Protein AF-A0A6L7S333-F1 (afdb_monomer_lite)

pLDDT: mean 83.6, std 15.08, range [33.25, 96.5]

Foldseek 3Di:
DDDDAPDPQFDPDADPVFADFQAADDDDPPDDPVLLVVLLLVLLVCCVVQNQHKDQQARGDSVSCSDCEPFQKYFPDPPAGRRHRRTIIGGPVVRSCVSRVVSPPHDNHD

Secondary structure (DSSP, 8-state):
-----S---B-SS--TT-PPPP------TT--HHHHHHHHHHHHHHHHHHTTS-EE-TTB-HHHHHHHBTTTEEESSSS--TT-SS-EEEE-HHHHHHH-GGGGSS-S--

Sequence (110 aa):
RQRGTDFQFTIRRANPDGATPLIARERFADRRLADRAADTAFMACLWTCFGPDPFVRGNLDAGRLSWVFGREVVPAEDPFDPASYESTLVIDEARARASFPKAFDGSCGP

Structure (mmCIF, N/CA/C/O backbone):
data_AF-A0A6L7S333-F1
#
_entry.id   AF-A0A6L7S333-F1
#
loop_
_atom_site.group_PDB
_atom_site.id
_atom_site.type_symbol
_atom_site.label_atom_id
_atom_site.label_alt_id
_atom_site.label_comp_id
_atom_site.label_asym_id
_atom_site.label_entity_id
_atom_site.label_seq_id
_atom_site.pdbx_PDB_ins_code
_atom_site.Cartn_x
_atom_site.Cartn_y
_atom_site.Cartn_z
_atom_site.occupancy
_atom_site.B_iso_or_equiv
_atom_site.auth_seq_id
_atom_site.auth_comp_id
_atom_site.auth_asym_id
_atom_site.auth_atom_id
_atom_site.pdbx_PDB_model_num
ATOM 1 N N . ARG A 1 1 ? -3.471 28.947 -6.104 1.00 33.25 1 ARG A N 1
ATOM 2 C CA . ARG A 1 1 ? -2.129 28.694 -5.521 1.00 33.25 1 ARG A CA 1
ATOM 3 C C . ARG A 1 1 ? -2.185 27.320 -4.852 1.00 33.25 1 ARG A C 1
ATOM 5 O O . ARG A 1 1 ? -2.521 27.256 -3.680 1.00 33.25 1 ARG A O 1
ATOM 12 N N . GLN A 1 2 ? -2.005 26.229 -5.603 1.00 36.06 2 GLN A N 1
ATOM 13 C CA . GLN A 1 2 ? -1.978 24.888 -5.004 1.00 36.06 2 GLN A CA 1
ATOM 14 C C . GLN A 1 2 ? -0.621 24.710 -4.321 1.00 36.06 2 GLN A C 1
ATOM 16 O O . GLN A 1 2 ? 0.422 24.850 -4.957 1.00 36.06 2 GLN A O 1
ATOM 21 N N . ARG A 1 3 ? -0.647 24.522 -3.002 1.00 34.97 3 ARG A N 1
ATOM 22 C CA . ARG A 1 3 ? 0.520 24.111 -2.226 1.00 34.97 3 ARG A CA 1
ATOM 23 C C . ARG A 1 3 ? 0.630 22.605 -2.438 1.00 34.97 3 ARG A C 1
ATOM 25 O O . ARG A 1 3 ? -0.289 21.892 -2.055 1.00 34.97 3 ARG A O 1
ATOM 32 N N . GLY A 1 4 ? 1.684 22.158 -3.120 1.00 37.59 4 GLY A N 1
ATOM 33 C CA . GLY A 1 4 ? 2.003 20.735 -3.205 1.00 37.59 4 GLY A CA 1
ATOM 34 C C . GLY A 1 4 ? 2.137 20.194 -1.788 1.00 37.59 4 GLY A C 1
ATOM 35 O O . GLY A 1 4 ? 2.888 20.747 -0.990 1.00 37.59 4 GLY A O 1
ATOM 36 N N . THR A 1 5 ? 1.322 19.203 -1.465 1.00 45.97 5 THR A N 1
ATOM 37 C CA . THR A 1 5 ? 1.197 18.604 -0.141 1.00 45.97 5 THR A CA 1
ATOM 38 C C . THR A 1 5 ? 2.530 17.970 0.275 1.00 45.97 5 THR A C 1
ATOM 40 O O . THR A 1 5 ? 3.164 17.282 -0.523 1.00 45.97 5 THR A O 1
ATOM 43 N N . ASP A 1 6 ? 2.958 18.199 1.523 1.00 42.78 6 ASP A N 1
ATOM 44 C CA . ASP A 1 6 ? 4.274 17.835 2.093 1.00 42.78 6 ASP A CA 1
ATOM 45 C C . ASP A 1 6 ? 4.544 16.321 2.238 1.00 42.78 6 ASP A C 1
ATOM 47 O O . ASP A 1 6 ? 5.478 15.904 2.924 1.00 42.78 6 ASP A O 1
ATOM 51 N N . PHE A 1 7 ? 3.771 15.472 1.565 1.00 45.84 7 PHE A N 1
ATOM 52 C CA . PHE A 1 7 ? 4.049 14.048 1.476 1.00 45.84 7 PHE A CA 1
ATOM 53 C C . PHE A 1 7 ? 4.499 13.693 0.061 1.00 45.84 7 PHE A C 1
ATOM 55 O O . PHE A 1 7 ? 3.705 13.380 -0.825 1.00 45.84 7 PHE A O 1
ATOM 62 N N . GLN A 1 8 ? 5.814 13.734 -0.155 1.00 55.31 8 GLN A N 1
ATOM 63 C CA . GLN A 1 8 ? 6.415 13.134 -1.342 1.00 55.31 8 GLN A CA 1
ATOM 64 C C . GLN A 1 8 ? 6.419 11.615 -1.182 1.00 55.31 8 GLN A C 1
ATOM 66 O O . GLN A 1 8 ? 7.370 11.030 -0.676 1.00 55.31 8 GLN A O 1
ATOM 71 N N . PHE A 1 9 ? 5.337 10.983 -1.625 1.00 62.81 9 PHE A N 1
ATOM 72 C CA . PHE A 1 9 ? 5.208 9.526 -1.677 1.00 62.81 9 PHE A CA 1
ATOM 73 C C . PHE A 1 9 ? 5.886 8.899 -2.896 1.00 62.81 9 PHE A C 1
ATOM 75 O O . PHE A 1 9 ? 5.818 7.688 -3.083 1.00 62.81 9 PHE A O 1
ATOM 82 N N . THR A 1 10 ? 6.536 9.718 -3.721 1.00 66.62 10 THR A N 1
ATOM 83 C CA . THR A 1 10 ? 7.379 9.288 -4.832 1.00 66.62 10 THR A CA 1
ATOM 84 C C . THR A 1 10 ? 8.841 9.627 -4.549 1.00 66.62 10 THR A C 1
ATOM 86 O O . THR A 1 10 ? 9.146 10.760 -4.164 1.00 66.62 10 THR A O 1
ATOM 89 N N . ILE A 1 11 ? 9.763 8.699 -4.801 1.00 67.94 11 ILE A N 1
ATOM 90 C CA . ILE A 1 11 ? 11.202 8.964 -4.769 1.00 67.94 11 ILE A CA 1
ATOM 91 C C . ILE A 1 11 ? 11.573 9.950 -5.887 1.00 67.94 11 ILE A C 1
ATOM 93 O O . ILE A 1 11 ? 11.131 9.823 -7.028 1.00 67.94 11 ILE A O 1
ATOM 97 N N . ARG A 1 12 ? 12.393 10.961 -5.568 1.00 68.19 12 ARG A N 1
ATOM 98 C CA . ARG A 1 12 ? 12.807 12.004 -6.535 1.00 68.19 12 ARG A CA 1
ATOM 99 C C . ARG A 1 12 ? 13.702 11.473 -7.656 1.00 68.19 12 ARG A C 1
ATOM 101 O O . ARG A 1 12 ? 13.861 12.134 -8.677 1.00 68.19 12 ARG A O 1
ATOM 108 N N . ARG A 1 13 ? 14.330 10.318 -7.439 1.00 68.88 13 ARG A N 1
ATOM 109 C CA . ARG A 1 13 ? 15.235 9.665 -8.381 1.00 68.88 13 ARG A CA 1
ATOM 110 C C . ARG A 1 13 ? 15.052 8.160 -8.264 1.00 68.88 13 ARG A C 1
ATOM 112 O O . ARG A 1 13 ? 15.051 7.652 -7.146 1.00 68.88 13 ARG A O 1
ATOM 119 N N . ALA A 1 14 ? 14.940 7.478 -9.400 1.00 71.19 14 ALA A N 1
ATOM 120 C CA . ALA A 1 14 ? 15.020 6.025 -9.439 1.00 71.19 14 ALA A CA 1
ATOM 121 C C . ALA A 1 14 ? 16.383 5.566 -8.896 1.00 71.19 14 ALA A C 1
ATOM 123 O O . ALA A 1 14 ? 17.412 6.204 -9.148 1.00 71.19 14 ALA A O 1
ATOM 124 N N . ASN A 1 15 ? 16.384 4.475 -8.138 1.00 74.00 15 ASN A N 1
ATOM 125 C CA . ASN A 1 15 ? 17.613 3.838 -7.688 1.00 74.00 15 ASN A CA 1
ATOM 126 C C . ASN A 1 15 ? 18.321 3.179 -8.895 1.00 74.00 15 ASN A C 1
ATOM 128 O O . ASN A 1 15 ? 17.664 2.401 -9.594 1.00 74.00 15 ASN A O 1
ATOM 132 N N . PRO A 1 16 ? 19.613 3.474 -9.156 1.00 73.06 16 PRO A N 1
ATOM 133 C CA . PRO A 1 16 ? 20.375 2.838 -10.235 1.00 73.06 16 PRO A CA 1
ATOM 134 C C . PRO A 1 16 ? 20.448 1.310 -10.116 1.00 73.06 16 PRO A C 1
ATOM 136 O O . PRO A 1 16 ? 20.538 0.644 -11.142 1.00 73.06 16 PRO A O 1
ATOM 139 N N . ASP A 1 17 ? 20.334 0.763 -8.902 1.00 76.75 17 ASP A N 1
ATOM 140 C CA . ASP A 1 17 ? 20.356 -0.686 -8.650 1.00 76.75 17 ASP A CA 1
ATOM 141 C C . ASP A 1 17 ? 18.973 -1.356 -8.805 1.00 76.75 17 ASP A C 1
ATOM 143 O O . ASP A 1 17 ? 18.798 -2.523 -8.458 1.00 76.75 17 ASP A O 1
ATOM 147 N N . GLY A 1 18 ? 17.971 -0.629 -9.313 1.00 77.50 18 GLY A N 1
ATOM 148 C CA . GLY A 1 18 ? 16.600 -1.120 -9.478 1.00 77.50 18 GLY A CA 1
ATOM 149 C C . GLY A 1 18 ? 15.674 -0.772 -8.310 1.00 77.50 18 GLY A C 1
ATOM 150 O O . GLY A 1 18 ? 16.082 -0.181 -7.304 1.00 77.50 18 GLY A O 1
ATOM 151 N N . ALA A 1 19 ? 14.381 -1.065 -8.462 1.00 84.94 19 ALA A N 1
ATOM 152 C CA . ALA A 1 19 ? 13.392 -0.711 -7.452 1.00 84.94 19 ALA A CA 1
ATOM 153 C C . ALA A 1 19 ? 13.523 -1.623 -6.226 1.00 84.94 19 ALA A C 1
ATOM 155 O O . ALA A 1 19 ? 13.659 -2.838 -6.352 1.00 84.94 19 ALA A O 1
ATOM 156 N N . THR A 1 20 ? 13.428 -1.056 -5.020 1.00 88.44 20 THR A N 1
ATOM 157 C CA . THR A 1 20 ? 13.427 -1.854 -3.783 1.00 88.44 20 THR A CA 1
ATOM 158 C C . THR A 1 20 ? 12.289 -2.876 -3.829 1.00 88.44 20 THR A C 1
ATOM 160 O O . THR A 1 20 ? 11.144 -2.447 -3.979 1.00 88.44 20 THR A O 1
ATOM 163 N N . PRO A 1 21 ? 12.539 -4.188 -3.683 1.00 90.88 21 PRO A N 1
ATOM 164 C CA . PRO A 1 21 ? 11.488 -5.192 -3.798 1.00 90.88 21 PRO A CA 1
ATOM 165 C C . PRO A 1 21 ? 10.318 -4.928 -2.843 1.00 90.88 21 PRO A C 1
ATOM 167 O O . PRO A 1 21 ? 10.527 -4.652 -1.658 1.00 90.88 21 PRO A O 1
ATOM 170 N N . LEU A 1 22 ? 9.087 -5.008 -3.353 1.00 91.94 22 LEU A N 1
ATOM 171 C CA . LEU A 1 22 ? 7.893 -4.942 -2.515 1.00 91.94 22 LEU A CA 1
ATOM 172 C C . LEU A 1 22 ? 7.762 -6.222 -1.695 1.00 91.94 22 LEU A C 1
ATOM 174 O O . LEU A 1 22 ? 7.783 -7.328 -2.232 1.00 91.94 22 LEU A O 1
ATOM 178 N N . ILE A 1 23 ? 7.600 -6.055 -0.384 1.00 92.38 23 ILE A N 1
ATOM 179 C CA . ILE A 1 23 ? 7.387 -7.157 0.552 1.00 92.38 23 ILE A CA 1
ATOM 180 C C . ILE A 1 23 ? 6.050 -6.964 1.253 1.00 92.38 23 ILE A C 1
ATOM 182 O O . ILE A 1 23 ? 5.773 -5.882 1.762 1.00 92.38 23 ILE A O 1
ATOM 186 N N . ALA A 1 24 ? 5.220 -8.005 1.302 1.00 92.12 24 ALA A N 1
ATOM 187 C CA . ALA A 1 24 ? 3.994 -7.962 2.089 1.00 92.12 24 ALA A CA 1
ATOM 188 C C . ALA A 1 24 ? 4.356 -7.965 3.581 1.00 92.12 24 ALA A C 1
ATOM 190 O O . ALA A 1 24 ? 5.079 -8.848 4.050 1.00 92.12 24 ALA A O 1
ATOM 191 N N . ARG A 1 25 ? 3.884 -6.962 4.328 1.00 89.12 25 ARG A N 1
ATOM 192 C CA . ARG A 1 25 ? 4.166 -6.834 5.764 1.00 89.12 25 ARG A CA 1
ATOM 193 C C . ARG A 1 25 ? 2.939 -7.122 6.614 1.00 89.12 25 ARG A C 1
ATOM 195 O O . ARG A 1 25 ? 1.846 -6.616 6.362 1.00 89.12 25 ARG A O 1
ATOM 202 N N . GLU A 1 26 ? 3.148 -7.877 7.686 1.00 86.62 26 GLU A N 1
ATOM 203 C CA . GLU A 1 26 ? 2.112 -8.122 8.681 1.00 86.62 26 GLU A CA 1
ATOM 204 C C . GLU A 1 26 ? 1.913 -6.889 9.574 1.00 86.62 26 GLU A C 1
ATOM 206 O O . GLU A 1 26 ? 2.869 -6.255 10.026 1.00 86.62 26 GLU A O 1
ATOM 211 N N . ARG A 1 27 ? 0.651 -6.509 9.806 1.00 84.38 27 ARG A N 1
ATOM 212 C CA . ARG A 1 27 ? 0.285 -5.362 10.647 1.00 84.38 27 ARG A CA 1
ATOM 213 C C . ARG A 1 27 ? -0.249 -5.869 11.983 1.00 84.38 27 ARG A C 1
ATOM 215 O O . ARG A 1 27 ? -1.391 -6.315 12.048 1.00 84.38 27 ARG A O 1
ATOM 222 N N . PHE A 1 28 ? 0.567 -5.757 13.027 1.00 80.62 28 PHE A N 1
ATOM 223 C CA . PHE A 1 28 ? 0.184 -6.070 14.405 1.00 80.62 28 PHE A CA 1
ATOM 224 C C . PHE A 1 28 ? -0.483 -4.872 15.104 1.00 80.62 28 PHE A C 1
ATOM 226 O O . PHE A 1 28 ? -0.339 -3.716 14.689 1.00 80.62 28 PHE A O 1
ATOM 233 N N . ALA A 1 29 ? -1.260 -5.159 16.153 1.00 75.94 29 ALA A N 1
ATOM 234 C CA . ALA A 1 29 ? -2.089 -4.179 16.862 1.00 75.94 29 ALA A CA 1
ATOM 235 C C . ALA A 1 29 ? -1.286 -3.131 17.659 1.00 75.94 29 ALA A C 1
ATOM 237 O O . ALA A 1 29 ? -1.801 -2.054 17.951 1.00 75.94 29 ALA A O 1
ATOM 238 N N . ASP A 1 30 ? -0.029 -3.427 17.977 1.00 82.69 30 ASP A N 1
ATOM 239 C CA . ASP A 1 30 ? 0.910 -2.585 18.725 1.00 82.69 30 ASP A CA 1
ATOM 240 C C . ASP A 1 30 ? 1.576 -1.491 17.871 1.00 82.69 30 ASP A C 1
ATOM 242 O O . ASP A 1 30 ? 2.380 -0.698 18.371 1.00 82.69 30 ASP A O 1
ATOM 246 N N . ARG A 1 31 ? 1.232 -1.403 16.581 1.00 81.38 31 ARG A N 1
ATOM 247 C CA . ARG A 1 31 ? 1.765 -0.367 15.697 1.00 81.38 31 ARG A CA 1
ATOM 248 C C . ARG A 1 31 ? 1.487 1.036 16.219 1.00 81.38 31 ARG A C 1
ATOM 250 O O . ARG A 1 31 ? 0.361 1.395 16.573 1.00 81.38 31 ARG A O 1
ATOM 257 N N . ARG A 1 32 ? 2.532 1.863 16.169 1.00 86.31 32 ARG A N 1
ATOM 258 C CA . ARG A 1 32 ? 2.506 3.252 16.631 1.00 86.31 32 ARG A CA 1
ATOM 259 C C . ARG A 1 32 ? 1.420 4.024 15.883 1.00 86.31 32 ARG A C 1
ATOM 261 O O . ARG A 1 32 ? 1.260 3.887 14.669 1.00 86.31 32 ARG A O 1
ATOM 268 N N . LEU A 1 33 ? 0.696 4.878 16.605 1.00 85.88 33 LEU A N 1
ATOM 269 C CA . LEU A 1 33 ? -0.405 5.669 16.045 1.00 85.88 33 LEU A CA 1
ATOM 270 C C . LEU A 1 33 ? 0.038 6.520 14.842 1.00 85.88 33 LEU A C 1
ATOM 272 O O . LEU A 1 33 ? -0.693 6.613 13.859 1.00 85.88 33 LEU A O 1
ATOM 276 N N . ALA A 1 34 ? 1.249 7.082 14.900 1.00 86.12 34 ALA A N 1
ATOM 277 C CA . ALA A 1 34 ? 1.829 7.869 13.813 1.00 86.12 34 ALA A CA 1
ATOM 278 C C . ALA A 1 34 ? 2.007 7.052 12.520 1.00 86.12 34 ALA A C 1
ATOM 280 O O . ALA A 1 34 ? 1.649 7.528 11.446 1.00 86.12 34 ALA A O 1
ATOM 281 N N . ASP A 1 35 ? 2.469 5.801 12.619 1.00 86.06 35 ASP A N 1
ATOM 282 C CA . ASP A 1 35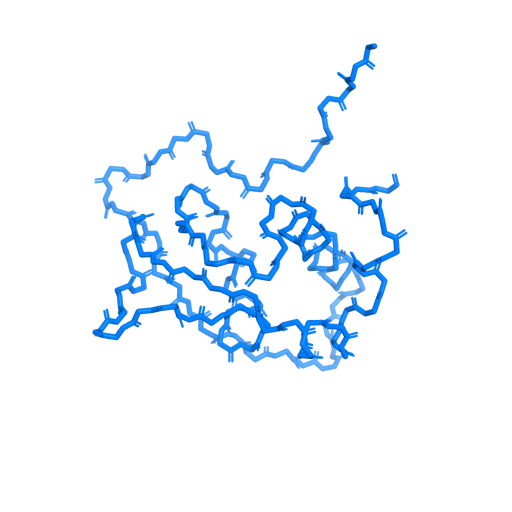 ? 2.648 4.925 11.453 1.00 86.06 35 ASP A CA 1
ATOM 283 C C . ASP A 1 35 ? 1.298 4.563 10.820 1.00 86.06 35 ASP A C 1
ATOM 285 O O . ASP A 1 35 ? 1.158 4.545 9.599 1.00 86.06 35 ASP A O 1
ATOM 289 N N . ARG 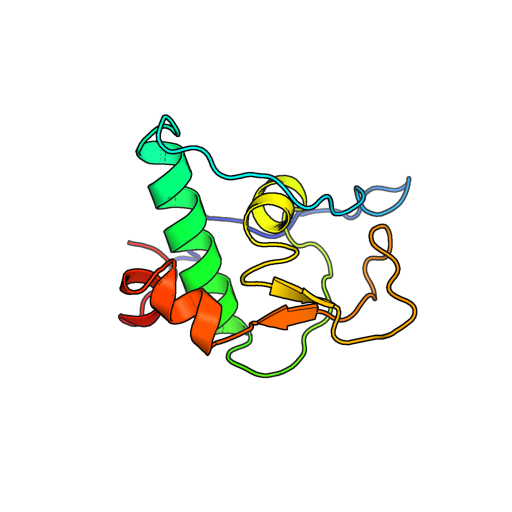A 1 36 ? 0.273 4.329 11.652 1.00 86.31 36 ARG A N 1
ATOM 290 C CA . ARG A 1 36 ? -1.099 4.067 11.187 1.00 86.31 36 ARG A CA 1
ATOM 291 C C . ARG A 1 36 ? -1.705 5.277 10.473 1.00 86.31 36 ARG A C 1
ATOM 293 O O . ARG A 1 36 ? -2.396 5.110 9.467 1.00 86.31 36 ARG A O 1
ATOM 300 N N . ALA A 1 37 ? -1.454 6.483 10.984 1.00 87.75 37 ALA A N 1
ATOM 301 C CA . ALA A 1 37 ? -1.889 7.722 10.347 1.00 87.75 37 ALA A CA 1
ATOM 302 C C . ALA A 1 37 ? -1.190 7.928 8.993 1.00 87.75 37 ALA A C 1
ATOM 304 O O . ALA A 1 37 ? -1.857 8.243 8.010 1.00 87.75 37 ALA A O 1
ATOM 305 N N . ALA A 1 38 ? 0.118 7.663 8.922 1.00 87.81 38 ALA A N 1
ATOM 306 C CA . ALA A 1 38 ? 0.883 7.742 7.681 1.00 87.81 38 ALA A CA 1
ATOM 307 C C . ALA A 1 38 ? 0.379 6.751 6.618 1.00 87.81 38 ALA A C 1
ATOM 309 O O . ALA A 1 38 ? 0.215 7.137 5.466 1.00 87.81 38 ALA A O 1
ATOM 310 N N . ASP A 1 39 ? 0.081 5.502 6.992 1.00 89.69 39 ASP A N 1
ATOM 311 C CA . ASP A 1 39 ? -0.495 4.520 6.061 1.00 89.69 39 ASP A CA 1
ATOM 312 C C . ASP A 1 39 ? -1.879 4.949 5.553 1.00 89.69 39 ASP A C 1
ATOM 314 O O . ASP A 1 39 ? -2.192 4.773 4.379 1.00 89.69 39 ASP A O 1
ATOM 318 N N . THR A 1 40 ? -2.700 5.540 6.429 1.00 90.88 40 THR A N 1
ATOM 319 C CA . THR A 1 40 ? -4.029 6.051 6.054 1.00 90.88 40 THR A CA 1
ATOM 320 C C . THR A 1 40 ? -3.906 7.190 5.043 1.00 90.88 40 THR A C 1
ATOM 322 O O . THR A 1 40 ? -4.587 7.176 4.022 1.00 90.88 40 THR A O 1
ATOM 325 N N . ALA A 1 41 ? -3.009 8.149 5.292 1.00 90.00 41 ALA A N 1
ATOM 326 C CA . ALA A 1 41 ? -2.749 9.256 4.374 1.00 90.00 41 ALA A CA 1
ATOM 327 C C . ALA A 1 41 ? -2.173 8.766 3.036 1.00 90.00 41 ALA A C 1
ATOM 329 O O . ALA A 1 41 ? -2.595 9.224 1.977 1.00 90.00 41 ALA A O 1
ATOM 330 N N . PHE A 1 42 ? -1.259 7.792 3.078 1.00 90.62 42 PHE A N 1
ATOM 331 C CA . PHE A 1 42 ? -0.719 7.156 1.878 1.00 90.62 42 PHE A CA 1
ATOM 332 C C . PHE A 1 42 ? -1.827 6.502 1.046 1.00 90.62 42 PHE A C 1
ATOM 334 O O . PHE A 1 42 ? -1.899 6.727 -0.160 1.00 90.62 42 PHE A O 1
ATOM 341 N N . MET A 1 43 ? -2.735 5.759 1.688 1.00 92.50 43 MET A N 1
ATOM 342 C CA . MET A 1 43 ? -3.870 5.147 1.000 1.00 92.50 43 MET A CA 1
ATOM 343 C C . MET A 1 43 ? -4.821 6.184 0.400 1.00 92.50 43 MET A C 1
ATOM 345 O O . MET A 1 43 ? -5.253 6.016 -0.736 1.00 92.50 43 MET A O 1
ATOM 349 N N . ALA A 1 44 ? -5.097 7.275 1.116 1.00 92.19 44 ALA A N 1
ATOM 350 C CA . ALA A 1 44 ? -5.943 8.355 0.612 1.00 92.19 44 ALA A CA 1
ATOM 351 C C . ALA A 1 44 ? -5.362 8.977 -0.663 1.00 92.19 44 ALA A C 1
ATOM 353 O O . ALA A 1 44 ? -6.079 9.246 -1.626 1.00 92.19 44 ALA A O 1
ATOM 354 N N . CYS A 1 45 ? -4.041 9.151 -0.698 1.00 90.44 45 CYS A N 1
ATOM 355 C CA . CYS A 1 45 ? -3.336 9.642 -1.871 1.00 90.44 45 CYS A CA 1
ATOM 356 C C . CYS A 1 45 ? -3.348 8.655 -3.033 1.00 90.44 45 CYS A C 1
ATOM 358 O O . CYS A 1 45 ? -3.633 9.065 -4.154 1.00 90.44 45 CYS A O 1
ATOM 360 N N . LEU A 1 46 ? -3.107 7.365 -2.782 1.00 90.94 46 LEU A N 1
ATOM 361 C CA . LEU A 1 46 ? -3.225 6.343 -3.823 1.00 90.94 46 LEU A CA 1
ATOM 362 C C . LEU A 1 46 ? -4.637 6.316 -4.421 1.00 90.94 46 LEU A C 1
ATOM 364 O O . LEU A 1 46 ? -4.779 6.361 -5.639 1.00 90.94 46 LEU A O 1
ATOM 368 N N . TRP A 1 47 ? -5.672 6.333 -3.578 1.00 91.75 47 TRP A N 1
ATOM 369 C CA . TRP A 1 47 ? -7.062 6.364 -4.029 1.00 91.75 47 TRP A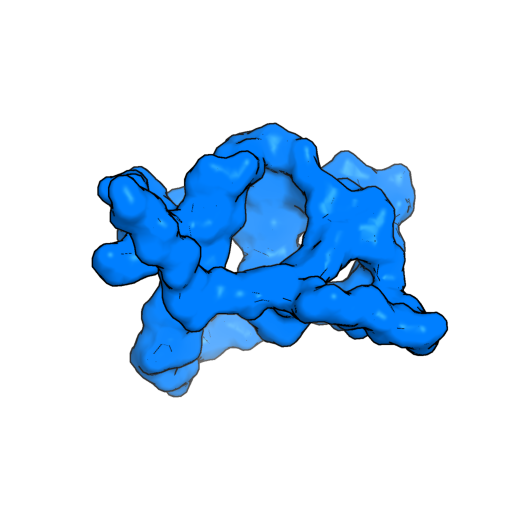 CA 1
ATOM 370 C C . TRP A 1 47 ? -7.397 7.635 -4.816 1.00 91.75 47 TRP A C 1
ATOM 372 O O . TRP A 1 47 ? -8.035 7.566 -5.858 1.00 91.75 47 TRP A O 1
ATOM 382 N N . THR A 1 48 ? -6.931 8.797 -4.356 1.00 89.56 48 THR A N 1
ATOM 383 C CA . THR A 1 48 ? -7.165 10.076 -5.048 1.00 89.56 48 THR A CA 1
ATOM 384 C C . THR A 1 48 ? -6.489 10.117 -6.421 1.00 89.56 48 THR A C 1
ATOM 386 O O . THR A 1 48 ? -7.033 10.703 -7.354 1.00 89.56 48 THR A O 1
ATOM 389 N N . CYS A 1 49 ? -5.303 9.518 -6.548 1.00 87.50 49 CYS A N 1
ATOM 390 C CA . CYS A 1 49 ? -4.526 9.532 -7.786 1.00 87.50 49 CYS A CA 1
ATOM 391 C C . CYS A 1 49 ? -4.978 8.477 -8.801 1.00 87.50 49 CYS A C 1
ATOM 393 O O . CYS A 1 49 ? -4.989 8.767 -9.994 1.00 87.50 49 CYS A O 1
ATOM 395 N N . PHE A 1 50 ? -5.293 7.265 -8.342 1.00 90.00 50 PHE A N 1
ATOM 396 C CA . PHE A 1 50 ? -5.492 6.099 -9.212 1.00 90.00 50 PHE A CA 1
ATOM 397 C C . PHE A 1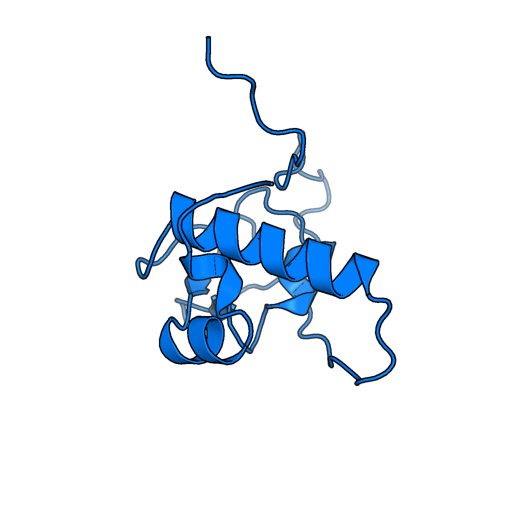 50 ? -6.891 5.488 -9.104 1.00 90.00 50 PHE A C 1
ATOM 399 O O . PHE A 1 50 ? -7.363 4.866 -10.049 1.00 90.00 50 PHE A O 1
ATOM 406 N N . GLY A 1 51 ? -7.578 5.677 -7.975 1.00 89.88 51 GLY A N 1
ATOM 407 C CA . GLY A 1 51 ? -8.892 5.085 -7.746 1.00 89.88 51 GLY A CA 1
ATOM 408 C C . GLY A 1 51 ? -8.868 3.551 -7.848 1.00 89.88 51 GLY A C 1
ATOM 409 O O . GLY A 1 51 ? -7.941 2.925 -7.326 1.00 89.88 51 GLY A O 1
ATOM 410 N N . PRO A 1 52 ? -9.887 2.935 -8.477 1.00 89.94 52 PRO A N 1
ATOM 411 C CA . PRO A 1 52 ? -9.964 1.485 -8.653 1.00 89.94 52 PRO A CA 1
ATOM 412 C C . PRO A 1 52 ? -9.188 0.971 -9.877 1.00 89.94 52 PRO A C 1
ATOM 414 O O . PRO A 1 52 ? -9.099 -0.241 -10.067 1.00 89.94 52 PRO A O 1
ATOM 417 N N . ASP A 1 53 ? -8.659 1.858 -10.722 1.00 90.31 53 ASP A N 1
ATOM 418 C CA . ASP A 1 53 ? -8.000 1.458 -11.961 1.00 90.31 53 ASP A CA 1
ATOM 419 C C . ASP A 1 53 ? -6.572 0.938 -11.700 1.00 90.31 53 ASP A C 1
ATOM 421 O O . ASP A 1 53 ? -5.887 1.411 -10.783 1.00 90.31 53 ASP A O 1
ATOM 425 N N . PRO A 1 54 ? -6.080 -0.025 -12.504 1.00 93.25 54 PRO A N 1
ATOM 426 C CA . PRO A 1 54 ? -4.686 -0.443 -12.445 1.00 93.25 54 PRO A CA 1
ATOM 427 C C . PRO A 1 54 ? -3.729 0.719 -12.732 1.00 93.25 54 PRO A C 1
ATOM 429 O O . PRO A 1 54 ? -3.955 1.531 -13.631 1.00 93.25 54 PRO A O 1
ATOM 432 N N . PHE A 1 55 ? -2.618 0.768 -12.004 1.00 92.00 55 PHE A N 1
ATOM 433 C CA . PHE A 1 55 ? -1.600 1.802 -12.126 1.00 92.00 55 PHE A CA 1
ATOM 434 C C . PHE A 1 55 ? -0.190 1.214 -12.098 1.00 92.00 55 PHE A C 1
ATOM 436 O O . PHE A 1 55 ? 0.091 0.218 -11.434 1.00 92.00 55 PHE A O 1
ATOM 443 N N . VAL A 1 56 ? 0.729 1.869 -12.804 1.00 90.06 56 VAL A N 1
ATOM 444 C CA . VAL A 1 56 ? 2.149 1.511 -12.776 1.00 90.06 56 VAL A CA 1
ATOM 445 C C . VAL A 1 56 ? 2.733 1.905 -11.424 1.00 90.06 56 VAL A C 1
ATOM 447 O O . VAL A 1 56 ? 2.591 3.051 -10.991 1.00 90.06 56 VAL A O 1
ATOM 450 N N . ARG A 1 57 ? 3.429 0.974 -10.769 1.00 89.81 57 ARG A N 1
ATOM 451 C CA . ARG A 1 57 ? 4.085 1.198 -9.475 1.00 89.81 57 ARG A CA 1
ATOM 452 C C . ARG A 1 57 ? 4.960 2.455 -9.487 1.00 89.81 57 ARG A C 1
ATOM 454 O O . ARG A 1 57 ? 4.903 3.255 -8.553 1.00 89.81 57 ARG A O 1
ATOM 461 N N . GLY A 1 58 ? 5.797 2.610 -10.512 1.00 87.62 58 GLY A N 1
ATOM 462 C CA . GLY A 1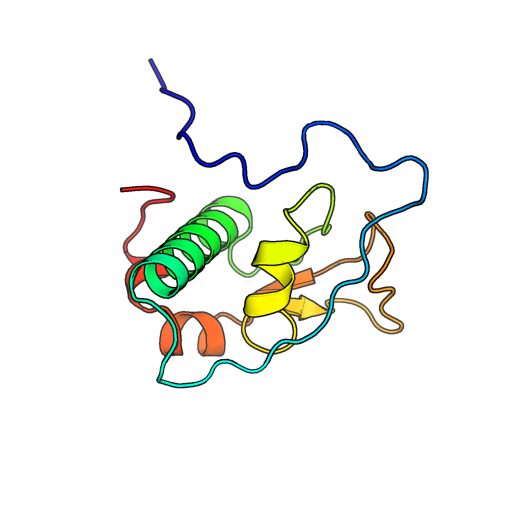 58 ? 6.689 3.749 -10.685 1.00 87.62 58 GLY A CA 1
ATOM 463 C C . GLY A 1 58 ? 7.534 4.044 -9.443 1.00 87.62 58 GLY A C 1
ATOM 464 O O . GLY A 1 58 ? 7.905 3.159 -8.673 1.00 87.62 58 GLY A O 1
ATOM 465 N N . ASN A 1 59 ? 7.812 5.325 -9.219 1.00 86.25 59 ASN A N 1
ATOM 466 C CA . ASN A 1 59 ? 8.669 5.796 -8.132 1.00 86.25 59 ASN A CA 1
ATOM 467 C C . ASN A 1 59 ? 7.981 5.823 -6.753 1.00 86.25 59 ASN A C 1
ATOM 469 O O . ASN A 1 59 ? 8.452 6.541 -5.879 1.00 86.25 59 ASN A O 1
ATOM 473 N N . LEU A 1 60 ? 6.878 5.105 -6.522 1.00 87.88 60 LEU A N 1
ATOM 474 C CA . LEU A 1 60 ? 6.226 5.090 -5.207 1.00 87.88 60 LEU A CA 1
ATOM 475 C C . LEU A 1 60 ? 7.178 4.608 -4.097 1.00 87.88 60 LEU A C 1
ATOM 477 O O . LEU A 1 60 ? 8.013 3.725 -4.307 1.00 87.88 60 LEU A O 1
ATOM 481 N N . ASP A 1 61 ? 7.035 5.180 -2.899 1.00 87.12 61 ASP A N 1
ATOM 482 C CA . ASP A 1 61 ? 7.784 4.794 -1.703 1.00 87.12 61 ASP A CA 1
ATOM 483 C C . ASP A 1 61 ? 7.529 3.314 -1.389 1.00 87.12 61 ASP A C 1
ATOM 485 O O . ASP A 1 61 ? 6.504 2.939 -0.817 1.00 87.12 61 ASP A O 1
ATOM 489 N N . ALA A 1 62 ? 8.494 2.467 -1.750 1.00 87.69 62 ALA A N 1
ATOM 490 C CA . ALA A 1 62 ? 8.433 1.027 -1.532 1.00 87.69 62 ALA A CA 1
ATOM 491 C C . ALA A 1 62 ? 8.290 0.664 -0.045 1.00 87.69 62 ALA A C 1
ATOM 493 O O . ALA A 1 62 ? 7.661 -0.340 0.290 1.00 87.69 62 ALA A O 1
ATOM 494 N N . GLY A 1 63 ? 8.845 1.480 0.855 1.00 88.19 63 GLY A N 1
ATOM 495 C CA . GLY A 1 63 ? 8.779 1.285 2.296 1.00 88.19 63 GLY A CA 1
ATOM 496 C C . GLY A 1 63 ? 7.369 1.469 2.847 1.00 88.19 63 GLY A C 1
ATOM 497 O O . GLY A 1 63 ? 6.981 0.720 3.743 1.00 88.19 63 GLY A O 1
ATOM 498 N N . ARG A 1 64 ? 6.595 2.423 2.317 1.00 89.75 64 ARG A N 1
ATOM 499 C CA . ARG A 1 64 ? 5.165 2.610 2.633 1.00 89.75 64 ARG A CA 1
ATOM 500 C C . ARG A 1 64 ? 4.271 1.655 1.856 1.00 89.75 64 ARG A C 1
ATOM 502 O O . ARG A 1 64 ? 3.405 1.024 2.458 1.00 89.75 64 ARG A O 1
ATOM 509 N N . LEU A 1 65 ? 4.542 1.472 0.568 1.00 91.62 65 LEU A N 1
ATOM 510 C CA . LEU A 1 65 ? 3.795 0.567 -0.298 1.00 91.62 65 LEU A CA 1
ATOM 511 C C . LEU A 1 65 ? 3.813 -0.871 0.235 1.00 91.62 65 LEU A C 1
ATOM 513 O O . LEU A 1 65 ? 2.767 -1.501 0.293 1.00 91.62 65 LEU A O 1
ATOM 517 N N . SER A 1 66 ? 4.944 -1.341 0.768 1.00 93.00 66 SER A N 1
ATOM 518 C CA . SER A 1 66 ? 5.069 -2.662 1.412 1.00 93.00 66 SER A CA 1
ATOM 519 C C . SER A 1 66 ? 4.096 -2.910 2.583 1.00 93.00 66 SER A C 1
ATOM 521 O O . SER A 1 66 ? 3.820 -4.054 2.930 1.00 93.00 66 SER A O 1
ATOM 523 N N . TRP A 1 67 ? 3.564 -1.868 3.233 1.00 91.81 67 TRP A N 1
ATOM 524 C CA . TRP A 1 67 ? 2.616 -2.040 4.348 1.00 91.81 67 TRP A CA 1
ATOM 525 C C . TRP A 1 67 ? 1.168 -2.248 3.920 1.00 91.81 67 TRP A C 1
ATOM 527 O O . TRP A 1 67 ? 0.383 -2.793 4.698 1.00 91.81 67 TRP A O 1
ATOM 537 N N . VAL A 1 68 ? 0.829 -1.804 2.712 1.00 93.19 68 VAL A N 1
ATOM 538 C CA . VAL A 1 68 ? -0.494 -1.984 2.098 1.00 93.19 68 VAL A CA 1
ATOM 539 C C . VAL A 1 68 ? -0.473 -3.052 0.999 1.00 93.19 68 VAL A C 1
ATOM 541 O O . VAL A 1 68 ? -1.522 -3.563 0.607 1.00 93.19 68 VAL A O 1
ATOM 544 N N . PHE A 1 69 ? 0.721 -3.419 0.523 1.00 94.94 69 PHE A N 1
ATOM 545 C CA . PHE A 1 69 ? 0.938 -4.434 -0.500 1.00 94.94 69 PHE A CA 1
ATOM 546 C C . PHE A 1 69 ? 0.567 -5.842 -0.012 1.00 94.94 69 PHE A C 1
ATOM 548 O O . PHE A 1 69 ? 0.852 -6.224 1.125 1.00 94.94 69 PHE A O 1
ATOM 555 N N . GLY A 1 70 ? -0.072 -6.616 -0.891 1.00 93.62 70 GLY A N 1
ATOM 556 C CA . GLY A 1 70 ? -0.596 -7.955 -0.613 1.00 93.62 70 GLY A CA 1
ATOM 557 C C . GLY A 1 70 ? -1.919 -7.959 0.159 1.00 93.62 70 GLY A C 1
ATOM 558 O O . GLY A 1 70 ? -2.398 -9.024 0.544 1.00 93.62 70 GLY A O 1
ATOM 559 N N . ARG A 1 71 ? -2.504 -6.783 0.422 1.00 93.81 71 ARG A N 1
ATOM 560 C CA . ARG A 1 71 ? -3.785 -6.648 1.126 1.00 93.81 71 ARG A CA 1
ATOM 561 C C . ARG A 1 71 ? -4.700 -5.647 0.444 1.00 93.81 71 ARG A C 1
ATOM 563 O O . ARG A 1 71 ? -5.724 -6.036 -0.089 1.00 93.81 71 ARG A O 1
ATOM 570 N N . GLU A 1 72 ? -4.353 -4.368 0.522 1.00 95.56 72 GLU A N 1
ATOM 571 C CA . GLU A 1 72 ? -5.144 -3.277 -0.051 1.00 95.56 72 GLU A CA 1
ATOM 572 C C . GLU A 1 72 ? -4.628 -2.885 -1.433 1.00 95.56 72 GLU A C 1
ATOM 574 O O . GLU A 1 72 ? -5.404 -2.459 -2.276 1.00 95.56 72 GLU A O 1
ATOM 579 N N . VAL A 1 73 ? -3.328 -3.058 -1.672 1.00 96.00 73 VAL A N 1
ATOM 580 C CA . VAL A 1 73 ? -2.719 -2.954 -2.998 1.00 96.00 73 VAL A CA 1
ATOM 581 C C . VAL A 1 73 ? -2.231 -4.334 -3.398 1.00 96.00 73 VAL A C 1
ATOM 583 O O . VAL A 1 73 ? -1.481 -4.968 -2.653 1.00 96.00 73 VAL A O 1
ATOM 586 N N . VAL A 1 74 ? -2.643 -4.803 -4.564 1.00 96.31 74 VAL A N 1
ATOM 587 C CA . VAL A 1 74 ? -2.312 -6.135 -5.077 1.00 96.31 74 VAL A CA 1
ATOM 588 C C . VAL A 1 74 ? -1.720 -6.030 -6.484 1.00 96.31 74 VAL A C 1
ATOM 590 O O . VAL A 1 74 ? -1.933 -5.019 -7.157 1.00 96.31 74 VAL A O 1
ATOM 593 N N . PRO A 1 75 ? -0.950 -7.035 -6.935 1.00 96.50 75 PRO A N 1
ATOM 594 C CA . PRO A 1 75 ? -0.541 -7.130 -8.330 1.00 96.50 75 PRO A CA 1
ATOM 595 C C . PRO A 1 75 ? -1.739 -7.100 -9.279 1.00 96.50 75 PRO A C 1
ATOM 597 O O . PRO A 1 75 ? -2.727 -7.794 -9.047 1.00 96.50 75 PRO A O 1
ATOM 600 N N . ALA A 1 76 ? -1.634 -6.319 -10.352 1.00 94.81 76 ALA A N 1
ATOM 601 C CA . ALA A 1 76 ? -2.605 -6.311 -11.448 1.00 94.81 76 ALA A CA 1
ATOM 602 C C . ALA A 1 76 ? -2.161 -7.188 -12.637 1.00 94.81 76 ALA A C 1
ATOM 604 O O . ALA A 1 76 ? -2.831 -7.226 -13.666 1.00 94.81 76 ALA A O 1
ATOM 605 N N . GLU A 1 77 ? -1.030 -7.880 -12.500 1.00 91.56 77 GLU A N 1
ATOM 606 C CA . GLU A 1 77 ? -0.393 -8.715 -13.519 1.00 91.56 77 GLU A CA 1
ATOM 607 C C . GLU A 1 77 ? 0.106 -10.036 -12.908 1.00 91.56 77 GLU A C 1
ATOM 609 O O . GLU A 1 77 ? 0.419 -10.096 -11.717 1.00 91.56 77 GLU A O 1
ATOM 614 N N . ASP A 1 78 ? 0.175 -11.087 -13.730 1.00 89.19 78 ASP A N 1
ATOM 615 C CA . ASP A 1 78 ? 0.741 -12.397 -13.387 1.00 89.19 78 ASP A CA 1
ATOM 616 C C . ASP A 1 78 ? 1.538 -12.932 -14.599 1.00 89.19 78 ASP A C 1
ATOM 618 O O . ASP A 1 78 ? 0.946 -13.106 -15.672 1.00 89.19 78 ASP A O 1
ATOM 622 N N . PRO A 1 79 ? 2.864 -13.155 -14.493 1.00 91.31 79 PRO A N 1
ATOM 623 C CA . PRO A 1 79 ? 3.699 -13.016 -13.295 1.00 91.31 79 PRO A CA 1
ATOM 624 C C . PRO A 1 79 ? 3.940 -11.555 -12.883 1.00 91.31 79 PRO A C 1
ATOM 626 O O . PRO A 1 79 ? 4.104 -10.684 -13.731 1.00 91.31 79 PRO A O 1
ATOM 629 N N . PHE A 1 80 ? 4.021 -11.309 -11.571 1.00 93.19 80 PHE A N 1
ATOM 630 C CA . PHE A 1 80 ? 4.341 -9.999 -10.991 1.00 93.19 80 PHE A CA 1
ATOM 631 C C . PHE A 1 80 ? 5.808 -9.901 -10.568 1.00 93.19 80 PHE A C 1
ATOM 633 O O . PHE A 1 80 ? 6.288 -10.739 -9.798 1.00 93.19 80 PHE A O 1
ATOM 640 N N . ASP A 1 81 ? 6.496 -8.837 -10.991 1.00 92.12 81 ASP A N 1
ATOM 641 C CA . ASP A 1 81 ? 7.852 -8.528 -10.529 1.00 92.12 81 ASP A CA 1
ATOM 642 C C . ASP A 1 81 ? 7.832 -7.486 -9.387 1.00 92.12 81 ASP A C 1
ATOM 644 O O . ASP A 1 81 ? 7.601 -6.297 -9.628 1.00 92.12 81 ASP A O 1
ATOM 648 N N . PRO A 1 82 ? 8.126 -7.866 -8.129 1.00 91.38 82 PRO A N 1
ATOM 649 C CA . PRO A 1 82 ? 8.145 -6.934 -7.004 1.00 91.38 82 PRO A CA 1
ATOM 650 C C . PRO A 1 82 ? 9.300 -5.922 -7.050 1.00 91.38 82 PRO A C 1
ATOM 652 O O . PRO A 1 82 ? 9.286 -4.973 -6.261 1.00 91.38 82 PRO A O 1
ATOM 655 N N . ALA A 1 83 ? 10.299 -6.098 -7.918 1.00 91.19 83 ALA A N 1
ATOM 656 C CA . ALA A 1 83 ? 11.483 -5.245 -8.047 1.00 91.19 83 ALA A CA 1
ATOM 657 C C . ALA A 1 83 ? 11.482 -4.371 -9.318 1.00 91.19 83 ALA A C 1
ATOM 659 O O . ALA A 1 83 ? 12.418 -3.596 -9.527 1.00 91.19 83 ALA A O 1
ATOM 660 N N . SER A 1 84 ? 10.424 -4.428 -10.132 1.00 89.25 84 SER A N 1
ATOM 661 C CA . SER A 1 84 ? 10.274 -3.569 -11.309 1.00 89.25 84 SER A CA 1
ATOM 662 C C . SER A 1 84 ? 9.485 -2.293 -10.989 1.00 89.25 84 SER A C 1
ATOM 664 O O . SER A 1 84 ? 8.609 -2.267 -10.120 1.00 89.25 84 SER A O 1
ATOM 666 N N . TYR A 1 85 ? 9.858 -1.200 -11.662 1.00 87.12 85 TYR A N 1
ATOM 667 C CA . TYR A 1 85 ? 9.135 0.077 -11.647 1.00 87.12 85 TYR A CA 1
ATOM 668 C C . TYR A 1 85 ? 7.925 0.063 -12.584 1.00 87.12 85 TYR A C 1
ATOM 670 O O . TYR A 1 85 ? 7.009 0.861 -12.399 1.00 87.12 85 TYR A O 1
ATOM 678 N N . GLU A 1 86 ? 7.943 -0.814 -13.584 1.00 89.00 86 GLU A N 1
ATOM 679 C CA . GLU A 1 86 ? 6.905 -0.929 -14.609 1.00 89.00 86 GLU A CA 1
ATOM 680 C C . GLU A 1 86 ? 5.768 -1.854 -14.177 1.00 89.00 86 GLU A C 1
ATOM 682 O O . GLU A 1 86 ? 4.719 -1.849 -14.812 1.00 89.00 86 GLU A O 1
ATOM 687 N N . SER A 1 87 ? 5.947 -2.592 -13.077 1.00 92.00 87 SER A N 1
ATOM 688 C CA . SER A 1 87 ? 4.942 -3.527 -12.586 1.00 92.00 87 SER A CA 1
ATOM 689 C C . SER A 1 87 ? 3.632 -2.825 -12.275 1.00 92.00 87 SER A C 1
ATOM 691 O O . SER A 1 87 ? 3.601 -1.768 -11.627 1.00 92.00 87 SER A O 1
ATOM 693 N N . THR A 1 88 ? 2.543 -3.448 -12.697 1.00 93.75 88 THR A N 1
ATOM 694 C CA . THR A 1 88 ? 1.202 -2.903 -12.531 1.00 93.75 88 THR A CA 1
ATOM 695 C C . THR A 1 88 ? 0.597 -3.368 -11.210 1.00 93.75 88 THR A C 1
ATOM 697 O O . THR A 1 88 ? 0.637 -4.545 -10.843 1.00 93.75 88 THR A O 1
ATOM 700 N N . LEU A 1 89 ? 0.016 -2.425 -10.478 1.00 95.50 89 LEU A N 1
ATOM 701 C CA . LEU A 1 89 ? -0.673 -2.630 -9.211 1.00 95.50 89 LEU A CA 1
ATOM 702 C C . LEU A 1 89 ? -2.119 -2.160 -9.330 1.00 95.50 89 LEU A C 1
ATOM 704 O O . LEU A 1 89 ? -2.441 -1.314 -10.155 1.00 95.50 89 LEU A O 1
ATOM 708 N N . VAL A 1 90 ? -2.994 -2.682 -8.482 1.00 95.75 90 VAL A N 1
ATOM 709 C CA . VAL A 1 90 ? -4.382 -2.229 -8.371 1.00 95.75 90 VAL A CA 1
ATOM 710 C C . VAL A 1 90 ? -4.786 -2.162 -6.903 1.00 95.75 90 VAL A C 1
ATOM 712 O O . VAL A 1 90 ? -4.266 -2.907 -6.066 1.00 95.75 90 VAL A O 1
ATOM 715 N N . ILE A 1 91 ? -5.680 -1.230 -6.576 1.00 96.44 91 ILE A N 1
ATOM 716 C CA . ILE A 1 91 ? -6.253 -1.114 -5.235 1.00 96.44 91 ILE A CA 1
ATOM 717 C C . ILE A 1 91 ? -7.450 -2.063 -5.137 1.00 96.44 91 ILE A C 1
ATOM 719 O O . ILE A 1 91 ? -8.421 -1.922 -5.877 1.00 96.44 91 ILE A O 1
ATOM 723 N N . ASP A 1 92 ? -7.418 -2.995 -4.186 1.00 96.44 92 ASP A N 1
ATOM 724 C CA . ASP A 1 92 ? -8.618 -3.718 -3.763 1.00 96.44 92 ASP A CA 1
ATOM 725 C C . ASP A 1 92 ? -9.487 -2.749 -2.952 1.00 96.44 92 ASP A C 1
ATOM 727 O O . ASP A 1 92 ? -9.278 -2.542 -1.753 1.00 96.44 92 ASP A O 1
ATOM 731 N N . GLU A 1 93 ? -10.447 -2.110 -3.623 1.00 95.00 93 GLU A N 1
ATOM 732 C CA . GLU A 1 93 ? -11.316 -1.094 -3.026 1.00 95.00 93 GLU A CA 1
ATOM 733 C C . GLU A 1 93 ? -12.053 -1.620 -1.789 1.00 95.00 93 GLU A C 1
ATOM 735 O O . GLU A 1 93 ? -12.120 -0.932 -0.766 1.00 95.00 93 GLU A O 1
ATOM 740 N N . ALA A 1 94 ? -12.587 -2.842 -1.847 1.00 94.69 94 ALA A N 1
ATOM 741 C CA . ALA A 1 94 ? -13.348 -3.412 -0.742 1.00 94.69 94 ALA A CA 1
ATOM 742 C C . ALA A 1 94 ? -12.458 -3.569 0.498 1.00 94.69 94 ALA A C 1
ATOM 744 O O . ALA A 1 94 ? -12.829 -3.171 1.610 1.00 94.69 94 ALA A O 1
ATOM 745 N N . ARG A 1 95 ? -11.244 -4.096 0.307 1.00 94.88 95 ARG A N 1
ATOM 746 C CA . ARG A 1 95 ? -10.271 -4.281 1.385 1.00 94.88 95 ARG A CA 1
ATOM 747 C C . ARG A 1 95 ? -9.699 -2.961 1.893 1.00 94.88 95 ARG A C 1
ATOM 749 O O . ARG A 1 95 ? -9.519 -2.807 3.108 1.00 94.88 95 ARG A O 1
ATOM 756 N N . ALA A 1 96 ? -9.453 -2.010 0.996 1.00 94.62 96 ALA A N 1
ATOM 757 C CA . ALA A 1 96 ? -8.960 -0.679 1.318 1.00 94.62 96 ALA A CA 1
ATOM 758 C C . ALA A 1 96 ? -9.988 0.114 2.136 1.00 94.62 96 ALA A C 1
ATOM 760 O O . ALA A 1 96 ? -9.629 0.653 3.183 1.00 94.62 96 ALA A O 1
ATOM 761 N N . ARG A 1 97 ? -11.272 0.109 1.752 1.00 94.12 97 ARG A N 1
ATOM 762 C CA . ARG A 1 97 ? -12.357 0.759 2.514 1.00 94.12 97 ARG A CA 1
ATOM 763 C C . ARG A 1 97 ? -12.545 0.151 3.897 1.00 94.12 97 ARG A C 1
ATOM 765 O O . ARG A 1 97 ? -12.738 0.884 4.863 1.00 94.12 97 ARG A O 1
ATOM 772 N N . ALA A 1 98 ? -12.453 -1.174 4.011 1.00 93.75 98 ALA A N 1
ATOM 773 C CA . ALA A 1 98 ? -12.559 -1.855 5.298 1.00 93.75 98 ALA A CA 1
ATOM 774 C C . ALA A 1 98 ? -11.376 -1.532 6.231 1.00 93.75 98 ALA A C 1
ATOM 776 O O . ALA A 1 98 ? -11.559 -1.362 7.436 1.00 93.75 98 ALA A O 1
ATOM 777 N N . SER A 1 99 ? -10.160 -1.439 5.685 1.00 91.81 99 SER A N 1
ATOM 778 C CA . SER A 1 99 ? -8.939 -1.223 6.475 1.00 91.81 99 SER A CA 1
ATOM 779 C C . SER A 1 99 ? -8.658 0.251 6.777 1.00 91.81 99 SER A C 1
ATOM 781 O O . SER A 1 99 ? -8.092 0.567 7.825 1.00 91.81 99 SER A O 1
ATOM 783 N N . PHE A 1 100 ? -9.038 1.146 5.866 1.00 91.69 100 PHE A N 1
ATOM 784 C CA . PHE A 1 100 ? -8.762 2.579 5.912 1.00 91.69 100 PHE A CA 1
ATOM 785 C C . PHE A 1 100 ? -10.002 3.390 5.511 1.00 91.69 100 PHE A C 1
ATOM 787 O O . PHE A 1 100 ? -9.945 4.139 4.541 1.00 91.69 100 PHE A O 1
ATOM 794 N N . PRO A 1 101 ? -11.123 3.309 6.248 1.00 91.62 101 PRO A N 1
ATOM 795 C CA . PRO A 1 101 ? -12.348 4.021 5.873 1.00 91.62 101 PRO A CA 1
ATOM 796 C C . PRO A 1 101 ? -12.111 5.529 5.698 1.00 91.62 101 PRO A C 1
ATOM 798 O O . PRO A 1 101 ? -12.553 6.115 4.717 1.00 91.62 101 PRO A O 1
ATOM 801 N N . LYS A 1 102 ? -11.283 6.119 6.571 1.00 88.81 102 LYS A N 1
ATOM 802 C CA . LYS A 1 102 ? -10.896 7.539 6.523 1.00 88.81 102 LYS A CA 1
ATOM 803 C C . LYS A 1 102 ? -10.125 7.949 5.264 1.00 88.81 102 LYS A C 1
ATOM 805 O O . LYS A 1 102 ? -10.063 9.131 4.956 1.00 88.81 102 LYS A O 1
ATOM 810 N N . ALA A 1 103 ? -9.511 7.006 4.549 1.00 89.69 103 ALA A N 1
ATOM 811 C CA . ALA A 1 103 ? -8.790 7.312 3.315 1.00 89.69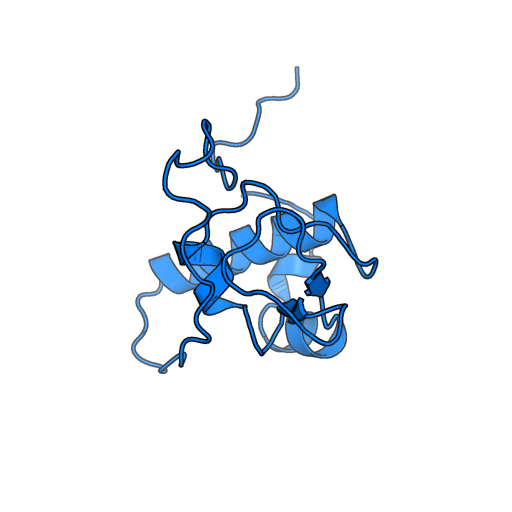 103 ALA A CA 1
ATOM 812 C C . ALA A 1 103 ? -9.731 7.711 2.164 1.00 89.69 103 ALA A C 1
ATOM 814 O O . ALA A 1 103 ? -9.288 8.312 1.190 1.00 89.69 103 ALA A O 1
ATOM 815 N N . PHE A 1 104 ? -11.026 7.401 2.282 1.00 88.25 104 PHE A N 1
ATOM 816 C CA . PHE A 1 104 ? -12.034 7.644 1.250 1.00 88.25 104 PHE A CA 1
ATOM 817 C C . PHE A 1 104 ? -12.868 8.906 1.504 1.00 88.25 104 PHE A C 1
ATOM 819 O O . PHE A 1 104 ? -13.725 9.233 0.687 1.00 88.25 104 PHE A O 1
ATOM 826 N N . ASP A 1 105 ? -12.595 9.641 2.588 1.00 84.38 105 ASP A N 1
ATOM 827 C CA . ASP A 1 105 ? -13.324 10.860 2.968 1.00 84.38 105 ASP A CA 1
ATOM 828 C C . ASP A 1 105 ? -12.934 12.093 2.116 1.00 84.38 105 ASP A C 1
ATOM 830 O O . ASP A 1 105 ? -13.462 13.185 2.321 1.00 84.38 105 ASP A O 1
ATOM 834 N N . GLY A 1 106 ? -12.054 11.925 1.118 1.00 63.12 106 GLY A N 1
ATOM 835 C CA . GLY A 1 106 ? -11.884 12.888 0.023 1.00 63.12 106 GLY A CA 1
ATOM 836 C C . GLY A 1 106 ? -10.676 13.828 0.096 1.00 63.12 106 GLY A C 1
ATOM 837 O O . GLY A 1 106 ? -10.662 14.819 -0.633 1.00 63.12 106 GLY A O 1
ATOM 838 N N . SER A 1 107 ? -9.648 13.544 0.904 1.00 64.19 107 SER A N 1
ATOM 839 C CA . SER A 1 107 ? -8.406 14.333 0.893 1.00 64.19 107 SER A CA 1
ATOM 840 C C . SER A 1 107 ? -7.129 13.481 0.924 1.00 64.19 107 SER A C 1
ATOM 842 O O . SER A 1 107 ? -6.910 12.643 1.797 1.00 64.19 107 SER A O 1
ATOM 844 N N . CYS A 1 108 ? -6.236 13.732 -0.036 1.00 60.03 108 CYS A N 1
ATOM 845 C CA . CYS A 1 108 ? -4.837 13.308 0.015 1.00 60.03 108 CYS A CA 1
ATOM 846 C C . CYS A 1 108 ? -4.044 14.332 0.849 1.00 60.03 108 CYS A C 1
ATOM 848 O O . CYS A 1 108 ? -3.588 15.351 0.328 1.00 60.03 108 CYS A O 1
ATOM 850 N N . GLY A 1 109 ? -3.919 14.077 2.155 1.00 60.00 109 GLY A N 1
ATOM 851 C CA . GLY A 1 109 ? -3.298 14.982 3.138 1.00 60.00 109 GLY A CA 1
ATOM 852 C C . GLY A 1 109 ? -4.319 15.652 4.071 1.00 60.00 109 GLY A C 1
ATOM 853 O O . GLY A 1 109 ? -5.515 15.568 3.787 1.00 60.00 109 GLY A O 1
ATOM 854 N N . PRO A 1 110 ? -3.863 16.228 5.204 1.00 46.41 110 PRO A N 1
ATOM 855 C CA . PRO A 1 110 ? -4.734 16.674 6.294 1.00 46.41 110 PRO A CA 1
ATOM 856 C C . PRO A 1 110 ? -5.774 17.710 5.864 1.00 46.41 110 PRO A C 1
ATOM 858 O O . PRO A 1 110 ? -5.470 18.525 4.963 1.00 46.41 110 PRO A O 1
#

Radius of gyration: 13.64 Å; chains: 1; bounding box: 34×42×33 Å

=== Feature glossary ===
Feature key, reading from the visual/contextual features back to the raw sequence:

Rendered structure images. Structure images are PyMOL renders from six orthogonal camera directions. Cartoon representation draws helices as coils and strands as arrows; sticks shows the backbone as bonds; surface shows the solvent-excluded envelope. Rainbow coloring maps sequence position to hue (blue→red, N→C); chain coloring assigns a distinct color per polypeptide.

Contact-map, Ramachandran, and PAE plots. Three diagnostic plots accompany the record. The Cα contact map visualizes the tertiary structure as a 2D adjacency matrix (8 Å cutoff, sequence-local contacts suppressed). The Ramachandran plot shows the distribution of backbone (φ, ψ) torsions, with points in the α and β basins reflecting secondary structure content. The PAE plot shows AlphaFold's inter-residue confidence as a color matrix.

InterPro / GO / CATH / organism. The annotation block draws on four external resources. InterPro: which protein families and domains the sequence belongs to. GO: standardized terms for what the protein does, what process it participates in, and where in the cell it acts. CATH: which structural fold it has in the CATH hierarchy. Organism: the species of origin.

Nearest PDB structures. Structural nearest neighbors (via Foldseek easy-search vs the PDB). Reported per hit: target PDB id, E-value, and alignment TM-score. A TM-score above ~0.5 is the conventional threshold for 'same fold'.

Predicted aligned error. Predicted aligned error is AlphaFold's pairwise confidence. Unlike pLDDT (per-residue), PAE is per-residue-pair and captures whether two parts of the structure are correctly placed relative to each other. Units are ångströms of expected positional error.

Solvent-accessible surface area. SASA measures how much of the protein is reachable by solvent. It is computed by rolling a water-sized probe over the atomic surface and summing the exposed area (Å²). Per-residue SASA distinguishes core (buried, low SASA) from surface (exposed, high SASA) residues; total SASA is a whole-molecule size measure.

B-factor. Crystallographic B-factors measure how much each atom's electron density is smeared out, in Å². They rise in mobile loops and surface residues and fall in the buried interior. In AlphaFold models this column is repurposed to hold pLDDT instead.

pLDDT. For AlphaFold models, the B-factor field carries pLDDT — the model's own estimate of local accuracy on a 0–100 scale. Regions with pLDDT<50 should be treated as essentially unmodeled; they often correspond to intrinsically disordered segments.

Backbone torsions (φ/ψ). φ (phi) and ψ (psi) are the two rotatable backbone dihedrals per residue: φ is the C(i-1)–N–Cα–C torsion, ψ is the N–Cα–C–N(i+1) torsion, both in degrees on (−180°, 180°]. α-helical residues cluster near (−60°, −45°); β-strand residues near (−120°, +130°). A Ramachandran plot is simply a scatter of (φ, ψ) for every residue.

Radius of gyration, Cα contacts, bounding box. Radius of gyration (Rg) is the root-mean-square distance of Cα atoms from their centroid — a single number for overall size and compactness. A globular domain of N residues has Rg ≈ 2.2·N^0.38 Å; an extended or disordered chain has a much larger Rg. The Cα contact count is the number of residue pairs whose Cα atoms are within 8 Å and are more than four positions apart in sequence — a standard proxy for tertiary packing density. The bounding box is the smallest axis-aligned box enclosing all Cα atoms.

Secondary structure (3-state, P-SEA). Three-state secondary structure (P-SEA) collapses the eight DSSP classes into helix (a), strand (b), and coil (c). P-SEA assigns these from Cα geometry alone — distances and angles — without requiring backbone oxygens, so it works on any Cα trace.

Secondary structure (8-state, DSSP). Secondary structure is the local, repeating backbone conformation. DSSP classifies it into eight states by reading the hydrogen-bond network: three helix types (H, G, I), two β types (E, B), two non-regular types (T, S), and unstructured coil (-).

Foldseek 3Di. The Foldseek 3Di string encodes local tertiary geometry as a 20-letter alphabet — one character per residue — derived from the relative positions of nearby Cα atoms. Unlike the amino-acid sequence, 3Di is a direct function of the 3D structure, so two proteins with the same fold have similar 3Di strings even at low sequence identity.

mmCIF coordinates. Structure coordinates are given as an mmCIF _atom_site loop: one row per atom with element, residue name, chain id, sequence number, and x/y/z position in Å. Only the four main-chain atoms per residue are included here; side chains are omitted to keep the record compact.

Sequence. This is the polypeptide sequence — one letter per residue, N-terminus first. Length ranges from a few dozen residues for small domains to over a thousand for large multi-domain proteins.